Protein AF-A0A659UII6-F1 (afdb_monomer)

Sequence (96 aa):
MTRNAMIDEWYPVGLASQLDAHGRGTALMGEPIEVRRGEDGTAKVTGGNGRVLPTCIRYGHVWSSLGDPKKPLFAIPEADQPGRRLVDVGVVRVRC

Nearest PDB structures (foldseek):
  6vsh-assembly1_B  TM=8.234E-01  e=6.698E-04  Stenotrophomonas maltophilia
  3gl2-assembly1_B  TM=8.258E-01  e=1.376E-03  Stenotrophomonas maltophilia
  3gl2-assembly1_C  TM=8.265E-01  e=1.858E-03  Stenotrophomonas maltophilia
  3gke-assembly1_C  TM=8.259E-01  e=2.508E-03  Stenotrophomonas maltophilia
  3gl0-assembly1_A  TM=8.311E-01  e=3.596E-03  Stenotrophomonas maltophilia

Mean predicted aligned error: 3.92 Å

Structure (mmCIF, N/CA/C/O backbone):
data_AF-A0A659UII6-F1
#
_entry.id   AF-A0A659UII6-F1
#
loop_
_atom_site.group_PDB
_atom_site.id
_atom_site.type_symbol
_atom_site.label_atom_id
_atom_site.label_alt_id
_atom_site.label_comp_id
_atom_site.label_asym_id
_atom_site.label_entity_id
_atom_site.label_seq_id
_atom_site.pdbx_PDB_ins_code
_atom_site.Cartn_x
_atom_site.Cartn_y
_atom_site.Cartn_z
_atom_site.occupancy
_atom_site.B_iso_or_equiv
_atom_site.auth_seq_id
_atom_site.auth_comp_id
_atom_site.auth_asym_id
_atom_site.auth_atom_id
_atom_site.pdbx_PDB_model_num
ATOM 1 N N . MET A 1 1 ? 11.837 19.467 -2.082 1.00 51.44 1 MET A N 1
ATOM 2 C CA . MET A 1 1 ? 11.772 18.056 -1.646 1.00 51.44 1 MET A CA 1
ATOM 3 C C . MET A 1 1 ? 12.599 17.238 -2.618 1.00 51.44 1 MET A C 1
ATOM 5 O O . MET A 1 1 ? 12.348 17.315 -3.812 1.00 51.44 1 MET A O 1
ATOM 9 N N . THR A 1 2 ? 13.632 16.545 -2.151 1.00 56.44 2 THR A N 1
ATOM 10 C CA . THR A 1 2 ? 14.413 15.623 -2.989 1.00 56.44 2 THR A CA 1
ATOM 11 C C . THR A 1 2 ? 13.571 14.390 -3.308 1.00 56.44 2 THR A C 1
ATOM 13 O O . THR A 1 2 ? 12.813 13.936 -2.457 1.00 56.44 2 THR A O 1
ATOM 16 N N . ARG A 1 3 ? 13.716 13.830 -4.516 1.00 66.75 3 ARG A N 1
ATOM 17 C CA . ARG A 1 3 ? 13.029 12.601 -4.963 1.00 66.75 3 ARG A CA 1
ATOM 18 C C . ARG A 1 3 ? 13.086 11.475 -3.918 1.00 66.75 3 ARG A C 1
ATOM 20 O O . ARG A 1 3 ? 12.087 10.795 -3.725 1.00 66.75 3 ARG A O 1
ATOM 27 N N . ASN A 1 4 ? 14.204 11.362 -3.190 1.00 70.75 4 ASN A N 1
ATOM 28 C CA . ASN A 1 4 ? 14.375 10.410 -2.086 1.00 70.75 4 ASN A CA 1
ATOM 29 C C . ASN A 1 4 ? 13.306 10.550 -0.992 1.00 70.75 4 ASN A C 1
ATOM 31 O O . ASN A 1 4 ? 12.733 9.554 -0.578 1.00 70.75 4 ASN A O 1
ATOM 35 N N . ALA A 1 5 ? 12.957 11.773 -0.585 1.00 80.38 5 ALA A N 1
ATOM 36 C CA . ALA A 1 5 ? 11.961 11.973 0.467 1.00 80.38 5 ALA A CA 1
ATOM 37 C C . ALA A 1 5 ? 10.554 11.513 0.053 1.00 80.38 5 ALA A C 1
ATOM 39 O O . ALA A 1 5 ? 9.764 11.155 0.911 1.00 80.38 5 ALA A O 1
ATOM 40 N N . MET A 1 6 ? 10.225 11.530 -1.244 1.00 91.00 6 MET A N 1
ATOM 41 C CA . MET A 1 6 ? 8.910 11.099 -1.729 1.00 91.00 6 MET A CA 1
ATOM 42 C C . MET A 1 6 ? 8.817 9.582 -1.880 1.00 91.00 6 MET A C 1
ATOM 44 O O . MET A 1 6 ? 7.779 9.013 -1.552 1.00 91.00 6 MET A O 1
ATOM 48 N N . ILE A 1 7 ? 9.875 8.931 -2.374 1.00 94.94 7 ILE A N 1
ATOM 49 C CA . ILE A 1 7 ? 9.867 7.477 -2.596 1.00 94.94 7 ILE A CA 1
ATOM 50 C C . ILE A 1 7 ? 9.843 6.682 -1.288 1.00 94.94 7 ILE A C 1
ATOM 52 O O . ILE A 1 7 ? 9.358 5.557 -1.312 1.00 94.94 7 ILE A O 1
ATOM 56 N N . ASP A 1 8 ? 10.308 7.273 -0.182 1.00 95.75 8 ASP A N 1
ATOM 57 C CA . ASP A 1 8 ? 10.328 6.681 1.164 1.00 95.75 8 ASP A CA 1
ATOM 58 C C . ASP A 1 8 ? 9.008 6.891 1.941 1.00 95.75 8 ASP A C 1
ATOM 60 O O . ASP A 1 8 ? 8.933 6.597 3.128 1.00 95.75 8 ASP A O 1
ATOM 64 N N . GLU A 1 9 ? 7.948 7.412 1.319 1.00 96.06 9 GLU A N 1
ATOM 65 C CA . GLU A 1 9 ? 6.641 7.585 1.978 1.0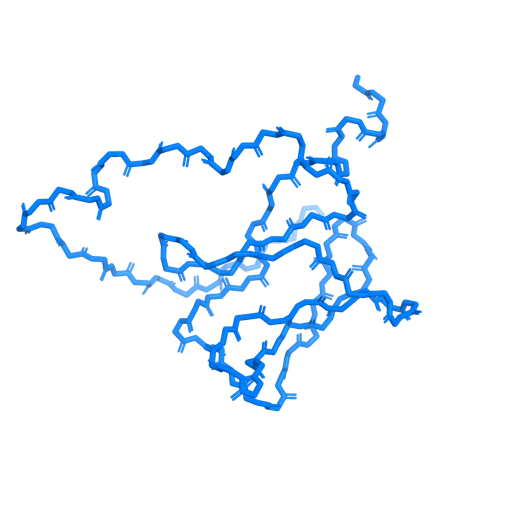0 96.06 9 GLU A CA 1
ATOM 66 C C . GLU A 1 9 ? 5.655 6.466 1.597 1.00 96.06 9 GLU A C 1
ATOM 68 O O . GLU A 1 9 ? 5.891 5.684 0.668 1.00 96.06 9 GLU A O 1
ATOM 73 N N . TRP A 1 10 ? 4.552 6.372 2.346 1.00 97.69 10 TRP A N 1
ATOM 74 C CA . TRP A 1 10 ? 3.498 5.375 2.142 1.00 97.69 10 TRP A CA 1
ATOM 75 C C . TRP A 1 10 ? 2.401 5.885 1.207 1.00 97.69 10 TRP A C 1
ATOM 77 O O . TRP A 1 10 ? 1.812 6.939 1.448 1.00 97.69 10 TRP A O 1
ATOM 87 N N . TYR A 1 11 ? 2.051 5.084 0.199 1.00 97.62 11 TYR A N 1
ATOM 88 C CA . TYR A 1 11 ? 0.993 5.397 -0.762 1.00 97.62 11 TYR A CA 1
ATOM 89 C C . TYR A 1 11 ? -0.015 4.252 -0.875 1.00 97.62 11 TYR A C 1
ATOM 91 O O . TYR A 1 11 ? 0.391 3.086 -0.901 1.00 97.62 11 TYR A O 1
ATOM 99 N N . PRO A 1 12 ? -1.321 4.552 -0.981 1.00 96.94 12 PRO A N 1
ATOM 100 C CA . PRO A 1 12 ? -2.318 3.533 -1.254 1.00 96.94 12 PRO A CA 1
ATOM 101 C C . PRO A 1 12 ? -2.182 3.080 -2.713 1.00 96.94 12 PRO A C 1
ATOM 103 O O . PRO A 1 12 ? -2.220 3.893 -3.636 1.00 96.94 12 PRO A O 1
ATOM 106 N N . VAL A 1 13 ? -2.026 1.776 -2.927 1.00 97.19 13 VAL A N 1
ATOM 107 C CA . VAL A 1 13 ? -1.824 1.172 -4.259 1.00 97.19 13 VAL A CA 1
ATOM 108 C C . VAL A 1 13 ? -2.969 0.251 -4.681 1.00 97.19 13 VAL A C 1
ATOM 110 O O . VAL A 1 13 ? -3.021 -0.203 -5.822 1.00 97.19 13 VAL A O 1
ATOM 113 N N . GLY A 1 14 ? -3.921 -0.003 -3.786 1.00 95.62 14 GLY A N 1
ATOM 114 C CA . GLY A 1 14 ? -5.108 -0.799 -4.069 1.00 95.62 14 GLY A CA 1
ATOM 115 C C . GLY A 1 14 ? -6.046 -0.886 -2.871 1.00 95.62 14 GLY A C 1
ATOM 116 O O . GLY A 1 14 ? -5.705 -0.470 -1.763 1.00 95.62 14 GLY A O 1
ATOM 117 N N . LEU A 1 15 ? -7.228 -1.451 -3.102 1.00 95.44 15 LEU A N 1
ATOM 118 C CA . LEU A 1 15 ? -8.187 -1.771 -2.049 1.00 95.44 15 LEU A CA 1
ATOM 119 C C . LEU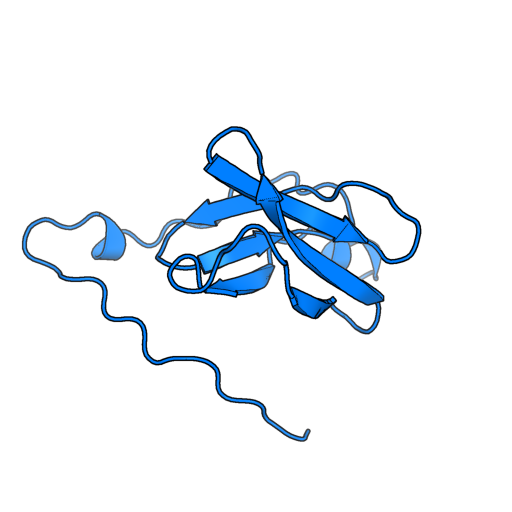 A 1 15 ? -7.914 -3.174 -1.515 1.00 95.44 15 LEU A C 1
ATOM 121 O O . LEU A 1 15 ? -7.723 -4.109 -2.292 1.00 95.44 15 LEU A O 1
ATOM 125 N N . ALA A 1 16 ? -7.943 -3.332 -0.194 1.00 94.19 16 ALA A N 1
ATOM 126 C CA . ALA A 1 16 ? -7.772 -4.633 0.445 1.00 94.19 16 ALA A CA 1
ATOM 127 C C . ALA A 1 16 ? -8.918 -5.593 0.083 1.00 94.19 16 ALA A C 1
ATOM 1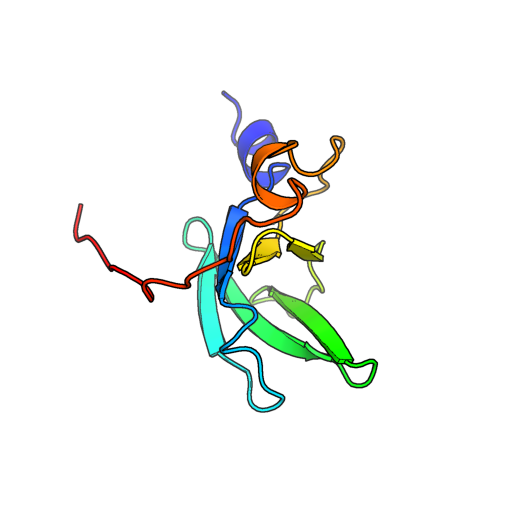29 O O . ALA A 1 16 ? -8.693 -6.783 -0.107 1.00 94.19 16 ALA A O 1
ATOM 130 N N . SER A 1 17 ? -10.133 -5.064 -0.091 1.00 93.50 17 SER A N 1
ATOM 131 C CA . SER A 1 17 ? -11.319 -5.815 -0.522 1.00 93.50 17 SER A CA 1
ATOM 132 C C . SER A 1 17 ? -11.240 -6.346 -1.960 1.00 93.50 17 SER A C 1
ATOM 134 O O . SER A 1 17 ? -12.008 -7.234 -2.319 1.00 93.50 17 SER A O 1
ATOM 136 N N . GLN A 1 18 ? -10.312 -5.838 -2.778 1.00 92.81 18 GLN A N 1
ATOM 137 C CA . GLN A 1 18 ? -10.079 -6.274 -4.162 1.00 92.81 18 GLN A CA 1
ATOM 138 C C . GLN A 1 18 ? -8.799 -7.110 -4.312 1.00 92.81 18 GLN A C 1
ATOM 140 O O . GLN A 1 18 ? -8.348 -7.354 -5.429 1.00 92.81 18 GLN A O 1
ATOM 145 N N . LEU A 1 19 ? -8.170 -7.497 -3.201 1.00 94.00 19 LEU A N 1
ATOM 146 C CA . LEU A 1 19 ? -6.900 -8.205 -3.212 1.00 94.00 19 LEU A CA 1
ATOM 147 C C . LEU A 1 19 ? -7.112 -9.705 -3.445 1.00 94.00 19 LEU A C 1
ATOM 149 O O . LEU A 1 19 ? -7.700 -10.399 -2.615 1.00 94.00 19 LEU A O 1
ATOM 153 N N . ASP A 1 20 ? -6.560 -10.224 -4.536 1.00 94.38 20 ASP A N 1
ATOM 154 C CA . ASP A 1 20 ? -6.639 -11.641 -4.886 1.00 94.38 20 ASP A CA 1
ATOM 155 C C . ASP A 1 20 ? -5.285 -12.214 -5.334 1.00 94.38 20 ASP A C 1
ATOM 157 O O . ASP A 1 20 ? -4.279 -11.507 -5.435 1.00 94.38 20 ASP A O 1
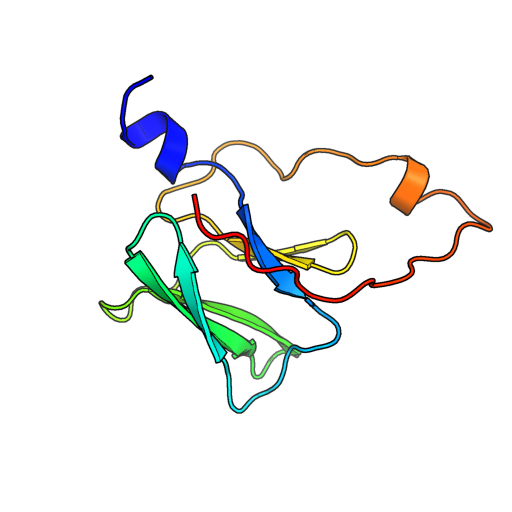ATOM 161 N N . ALA A 1 21 ? -5.248 -13.528 -5.563 1.00 93.81 21 ALA A N 1
ATOM 162 C CA . ALA A 1 21 ? -4.032 -14.241 -5.943 1.00 93.81 21 ALA A CA 1
ATOM 163 C C . ALA A 1 21 ? -3.614 -14.032 -7.411 1.00 93.81 21 ALA A C 1
ATOM 165 O O . ALA A 1 21 ? -2.452 -14.302 -7.728 1.00 93.81 21 ALA A O 1
ATOM 166 N N . HIS A 1 22 ? -4.527 -13.578 -8.281 1.00 93.44 22 HIS A N 1
ATOM 167 C CA . HIS A 1 22 ? -4.242 -13.279 -9.689 1.00 93.44 22 HIS A CA 1
ATOM 168 C C . HIS A 1 22 ? -3.428 -11.995 -9.825 1.00 93.44 22 HIS A C 1
ATOM 170 O O . HIS A 1 22 ? -2.592 -11.890 -10.718 1.00 93.44 22 HIS A O 1
ATOM 176 N N . GLY A 1 23 ? -3.624 -11.068 -8.889 1.00 92.81 23 GLY A N 1
ATOM 177 C CA . GLY A 1 23 ? -2.890 -9.821 -8.832 1.00 92.81 23 GLY A CA 1
ATOM 178 C C . GLY A 1 23 ? -3.394 -8.790 -9.835 1.00 92.81 23 GLY A C 1
ATOM 179 O O . GLY A 1 23 ? -4.139 -9.071 -10.774 1.00 92.81 23 GLY A O 1
ATOM 180 N N . ARG A 1 24 ? -2.986 -7.544 -9.612 1.00 94.75 24 ARG A N 1
ATOM 181 C CA . ARG A 1 24 ? -3.371 -6.398 -10.429 1.00 94.75 24 ARG A CA 1
ATOM 182 C C . ARG A 1 24 ? -2.166 -5.514 -10.705 1.00 94.75 24 ARG A C 1
ATOM 184 O O . ARG A 1 24 ? -1.494 -5.060 -9.780 1.00 94.75 24 ARG A O 1
ATOM 191 N N . GLY A 1 25 ? -1.958 -5.209 -11.983 1.00 95.81 25 GLY A N 1
ATOM 192 C CA . GLY A 1 25 ? -1.005 -4.193 -12.416 1.00 95.81 25 GLY A CA 1
ATOM 193 C C . GLY A 1 25 ? -1.530 -2.778 -12.162 1.00 95.81 25 GLY A C 1
ATOM 194 O O . GLY A 1 25 ? -2.678 -2.453 -12.481 1.00 95.81 25 GLY A O 1
ATOM 195 N N . THR A 1 26 ? -0.681 -1.923 -11.603 1.00 95.56 26 THR A N 1
ATOM 196 C CA . THR A 1 26 ? -0.904 -0.477 -11.479 1.00 95.56 26 THR A CA 1
ATOM 197 C C . THR A 1 26 ? 0.441 0.255 -11.541 1.00 95.56 26 THR A C 1
ATOM 199 O O . THR A 1 26 ? 1.473 -0.364 -11.794 1.00 95.56 26 THR A O 1
ATOM 202 N N . ALA A 1 27 ? 0.449 1.572 -11.350 1.00 95.81 27 ALA A N 1
ATOM 203 C CA . ALA A 1 27 ? 1.673 2.358 -11.275 1.00 95.81 27 ALA A CA 1
ATOM 204 C C . ALA A 1 27 ? 1.712 3.195 -9.995 1.00 95.81 27 ALA A C 1
ATOM 206 O O . ALA A 1 27 ? 0.696 3.756 -9.582 1.00 95.81 27 ALA A O 1
ATOM 207 N N . LEU A 1 28 ? 2.899 3.317 -9.406 1.00 96.25 28 LEU A N 1
ATOM 208 C CA . LEU A 1 28 ? 3.189 4.21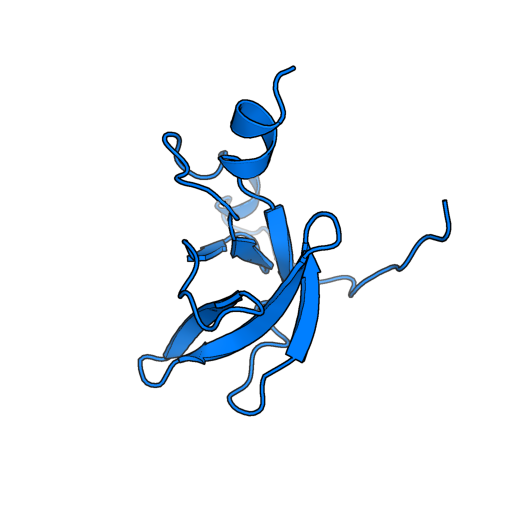6 -8.295 1.00 96.25 28 LEU A CA 1
ATOM 209 C C . LEU A 1 28 ? 4.281 5.187 -8.741 1.00 96.25 28 LEU A C 1
ATOM 211 O O . LEU A 1 28 ? 5.377 4.768 -9.087 1.00 96.25 28 LEU A O 1
ATOM 215 N N . MET A 1 29 ? 3.973 6.486 -8.784 1.00 93.75 29 MET A N 1
ATOM 216 C CA . MET A 1 29 ? 4.887 7.523 -9.304 1.00 93.75 29 MET A CA 1
ATOM 217 C C . MET A 1 29 ? 5.442 7.231 -10.712 1.00 93.75 29 MET A C 1
ATOM 219 O O . MET A 1 29 ? 6.568 7.598 -11.031 1.00 93.75 29 MET A O 1
ATOM 223 N N . GLY A 1 30 ? 4.649 6.567 -11.556 1.00 92.94 30 GLY A N 1
ATOM 224 C CA . GLY A 1 30 ? 5.056 6.160 -12.905 1.00 92.94 30 GLY A CA 1
ATOM 225 C C . GLY A 1 30 ? 5.816 4.833 -12.971 1.00 92.94 30 GLY A C 1
ATOM 226 O O . GLY A 1 30 ? 5.954 4.288 -14.061 1.00 92.94 30 GLY A O 1
ATOM 227 N N . GLU A 1 31 ? 6.235 4.269 -11.835 1.00 95.12 31 GLU A N 1
ATOM 228 C CA . GLU A 1 31 ? 6.861 2.949 -11.784 1.00 95.12 31 GLU A CA 1
ATOM 229 C C . GLU A 1 31 ? 5.782 1.853 -11.812 1.00 95.12 31 GLU A C 1
ATOM 231 O O . GLU A 1 31 ? 4.867 1.882 -10.978 1.00 95.12 31 GLU A O 1
ATOM 236 N N . PRO A 1 32 ? 5.849 0.885 -12.745 1.00 97.56 32 PRO A N 1
ATOM 237 C CA . PRO A 1 32 ? 4.909 -0.226 -12.777 1.00 97.56 32 PRO A CA 1
ATOM 238 C C . PRO A 1 32 ? 5.093 -1.118 -11.546 1.00 97.56 32 PRO A C 1
ATOM 240 O O . PRO A 1 32 ? 6.216 -1.475 -11.181 1.00 97.56 32 PRO A O 1
ATOM 243 N N . ILE A 1 33 ? 3.978 -1.498 -10.927 1.00 98.06 33 ILE A N 1
ATOM 244 C CA . ILE A 1 33 ? 3.933 -2.411 -9.785 1.00 98.06 33 ILE A CA 1
ATOM 245 C C . ILE A 1 33 ? 2.816 -3.446 -9.961 1.00 98.06 33 ILE A C 1
ATOM 247 O O . ILE A 1 33 ? 1.780 -3.175 -10.574 1.00 98.06 33 ILE A O 1
ATOM 251 N N . GLU A 1 34 ? 3.010 -4.623 -9.377 1.00 97.94 34 GLU A N 1
ATOM 252 C CA . GLU A 1 34 ? 1.996 -5.666 -9.237 1.00 97.94 34 GLU A CA 1
ATOM 253 C C . GLU A 1 34 ? 1.583 -5.779 -7.770 1.00 97.94 34 GLU A C 1
ATOM 255 O O . GLU A 1 34 ? 2.433 -5.928 -6.891 1.00 97.94 34 GLU A O 1
ATOM 260 N N . VAL A 1 35 ? 0.276 -5.724 -7.510 1.00 97.94 35 VAL A N 1
ATOM 261 C CA . VAL A 1 35 ? -0.319 -5.889 -6.179 1.00 97.94 35 VAL A CA 1
ATOM 262 C C . VAL A 1 35 ? -1.106 -7.193 -6.156 1.00 97.94 35 VAL A C 1
ATOM 264 O O . VAL A 1 35 ? -2.016 -7.363 -6.964 1.00 97.94 35 VAL A O 1
ATOM 267 N N . ARG A 1 36 ? -0.791 -8.105 -5.234 1.00 97.00 36 ARG A N 1
ATOM 268 C CA . ARG A 1 36 ? -1.462 -9.411 -5.123 1.00 97.00 36 ARG A CA 1
ATOM 269 C C . ARG A 1 36 ? -1.577 -9.890 -3.683 1.00 97.00 36 ARG A C 1
ATOM 271 O O . ARG A 1 36 ? -0.830 -9.454 -2.809 1.00 97.00 36 ARG A O 1
ATOM 278 N N . ARG A 1 37 ? -2.479 -10.835 -3.443 1.00 96.50 37 ARG A N 1
ATOM 279 C CA . ARG A 1 37 ? -2.534 -11.604 -2.200 1.00 96.50 37 ARG A CA 1
ATOM 280 C C . ARG A 1 37 ? -1.370 -12.596 -2.173 1.00 96.50 37 ARG A C 1
ATOM 282 O O . ARG A 1 37 ? -1.176 -13.353 -3.127 1.00 96.50 37 ARG A O 1
ATOM 289 N N . GLY A 1 38 ? -0.589 -12.555 -1.100 1.00 91.31 38 GLY A N 1
ATOM 290 C CA . GLY A 1 38 ? 0.443 -13.531 -0.777 1.00 91.31 38 GLY A CA 1
ATOM 291 C C . GLY A 1 38 ? -0.154 -14.857 -0.312 1.00 91.31 38 GLY A C 1
ATOM 292 O O . GLY A 1 38 ? -1.336 -14.951 0.025 1.00 91.31 38 GLY A O 1
ATOM 293 N N . GLU A 1 39 ? 0.675 -15.897 -0.293 1.00 88.00 39 GLU A N 1
ATOM 294 C CA . GLU A 1 39 ? 0.278 -17.245 0.145 1.00 88.00 39 GLU A CA 1
ATOM 295 C C . GLU A 1 39 ? -0.088 -17.287 1.637 1.00 88.00 39 GLU A C 1
ATOM 297 O O . GLU A 1 39 ? -0.963 -18.042 2.049 1.00 88.00 39 GLU A O 1
ATOM 302 N N . ASP A 1 40 ? 0.519 -16.405 2.429 1.00 86.25 40 ASP A N 1
ATOM 303 C CA . ASP A 1 40 ? 0.233 -16.158 3.845 1.00 86.25 40 ASP A CA 1
ATOM 304 C C . ASP A 1 40 ? -1.063 -15.355 4.081 1.00 86.25 40 ASP A C 1
ATOM 306 O O . ASP A 1 40 ? -1.448 -15.090 5.219 1.00 86.25 40 ASP A O 1
ATOM 310 N N . GLY A 1 41 ? -1.751 -14.954 3.009 1.00 82.69 41 GLY A N 1
ATOM 311 C CA . GLY A 1 41 ? -2.957 -14.138 3.059 1.00 82.69 41 GLY A CA 1
ATOM 312 C C . GLY A 1 41 ? -2.712 -12.638 3.223 1.00 82.69 41 GLY A C 1
ATOM 313 O O . GLY A 1 41 ? -3.691 -11.895 3.287 1.00 82.69 41 GLY A O 1
ATOM 314 N N . THR A 1 42 ? -1.457 -12.180 3.252 1.00 90.50 42 THR A N 1
ATOM 315 C CA . THR A 1 42 ? -1.116 -10.752 3.324 1.00 90.50 42 THR A CA 1
ATOM 316 C C . THR A 1 42 ? -1.056 -10.116 1.932 1.00 90.50 42 THR A C 1
ATOM 318 O O . THR A 1 42 ? -1.249 -10.783 0.914 1.00 90.50 42 THR A O 1
ATOM 321 N N . ALA A 1 43 ? -0.840 -8.802 1.852 1.00 95.62 43 ALA A N 1
ATOM 322 C CA . ALA A 1 43 ? -0.572 -8.146 0.576 1.00 95.62 43 ALA A CA 1
ATOM 323 C C . ALA A 1 43 ? 0.911 -8.252 0.220 1.00 95.62 43 ALA A C 1
ATOM 325 O O . ALA A 1 43 ? 1.778 -7.939 1.033 1.00 95.62 43 ALA A O 1
ATOM 326 N N . LYS A 1 44 ? 1.186 -8.609 -1.033 1.00 97.25 44 LYS A N 1
ATOM 327 C CA . LYS A 1 44 ? 2.513 -8.571 -1.640 1.00 97.25 44 LYS A CA 1
ATOM 328 C C . LYS A 1 44 ? 2.501 -7.573 -2.790 1.00 97.25 44 LYS A C 1
ATOM 330 O O . LYS A 1 44 ? 1.686 -7.696 -3.706 1.00 97.25 44 LYS A O 1
ATOM 335 N N . VAL A 1 45 ? 3.421 -6.613 -2.751 1.00 98.00 45 VAL A N 1
ATOM 336 C CA . VAL A 1 45 ? 3.642 -5.659 -3.842 1.00 98.00 45 VAL A CA 1
ATOM 337 C C . VAL A 1 45 ? 5.027 -5.872 -4.431 1.00 98.00 45 VAL A C 1
ATOM 339 O O . VAL A 1 45 ? 6.013 -5.971 -3.701 1.00 98.00 45 VAL A O 1
ATOM 342 N N . THR A 1 46 ? 5.102 -5.954 -5.756 1.00 98.00 46 THR A N 1
ATOM 343 C CA . THR A 1 46 ? 6.352 -6.174 -6.492 1.00 98.00 46 THR A CA 1
ATOM 344 C C . THR A 1 46 ? 6.538 -5.061 -7.516 1.00 98.00 46 THR A C 1
ATOM 346 O O . THR A 1 46 ? 5.606 -4.743 -8.250 1.00 98.00 46 THR A O 1
ATOM 349 N N . GLY A 1 47 ? 7.720 -4.450 -7.566 1.00 97.00 47 GLY A N 1
ATOM 350 C CA . GLY A 1 47 ? 8.077 -3.467 -8.589 1.00 97.00 47 GLY A CA 1
ATOM 351 C C . GLY A 1 47 ? 8.381 -4.111 -9.941 1.00 97.00 47 GLY A C 1
ATOM 352 O O . GLY A 1 47 ? 8.659 -5.306 -10.019 1.00 97.00 47 GLY A O 1
ATOM 353 N N . GLY A 1 48 ? 8.389 -3.315 -11.012 1.00 91.06 48 GLY A N 1
ATOM 354 C CA . GLY A 1 48 ? 8.628 -3.794 -12.382 1.00 91.06 48 GLY A CA 1
ATOM 355 C C . GLY A 1 48 ? 9.971 -4.498 -12.613 1.00 91.06 48 GLY A C 1
ATOM 356 O O . GLY A 1 48 ? 10.123 -5.224 -13.588 1.00 91.06 48 GLY A O 1
ATOM 357 N N . ASN A 1 49 ? 10.935 -4.334 -11.706 1.00 91.19 49 ASN A N 1
ATOM 358 C CA . ASN A 1 49 ? 12.215 -5.049 -11.706 1.00 91.19 49 ASN A CA 1
ATOM 359 C C . ASN A 1 49 ? 12.198 -6.357 -10.884 1.00 91.19 49 ASN A C 1
ATOM 361 O O . ASN A 1 49 ? 13.254 -6.932 -10.635 1.00 91.19 49 ASN A O 1
ATOM 365 N N . GLY A 1 50 ? 11.032 -6.801 -10.405 1.00 93.88 50 GLY A N 1
ATOM 366 C CA . GLY A 1 50 ? 10.881 -7.994 -9.568 1.00 93.88 50 GLY A CA 1
ATOM 367 C C . GLY A 1 50 ? 11.192 -7.786 -8.080 1.00 93.88 50 GLY A C 1
ATOM 368 O O . GLY A 1 50 ? 11.064 -8.726 -7.296 1.00 93.88 50 GLY A O 1
ATOM 369 N N . ARG A 1 51 ? 11.579 -6.574 -7.651 1.00 95.88 51 ARG A N 1
ATOM 370 C CA . ARG A 1 51 ? 11.834 -6.264 -6.235 1.00 95.88 51 ARG A CA 1
ATOM 371 C C . ARG A 1 51 ? 10.529 -6.289 -5.442 1.00 95.88 51 ARG A C 1
ATOM 373 O O . ARG A 1 51 ? 9.577 -5.602 -5.802 1.00 95.88 51 ARG A O 1
ATOM 380 N N . VAL A 1 52 ? 10.512 -6.997 -4.314 1.00 96.94 52 VAL A N 1
ATOM 381 C CA . VAL A 1 52 ? 9.414 -6.904 -3.340 1.00 96.94 52 VAL A CA 1
ATOM 382 C C . VAL A 1 52 ? 9.498 -5.562 -2.613 1.00 96.94 52 VAL A C 1
ATOM 384 O O . VAL A 1 52 ? 10.555 -5.195 -2.095 1.00 96.94 52 VAL A O 1
ATOM 387 N N . LEU A 1 53 ? 8.392 -4.826 -2.599 1.00 97.81 53 LEU A N 1
ATOM 388 C CA . LEU A 1 53 ? 8.291 -3.508 -1.982 1.00 97.81 53 LEU A CA 1
ATOM 389 C C . LEU A 1 53 ? 7.751 -3.603 -0.545 1.00 97.81 53 LEU A C 1
ATOM 391 O O . LEU A 1 53 ? 6.947 -4.498 -0.251 1.00 97.81 53 LEU A O 1
ATOM 395 N N . PRO A 1 54 ? 8.130 -2.666 0.350 1.00 97.38 54 PRO A N 1
ATOM 396 C CA . PRO A 1 54 ? 7.469 -2.494 1.640 1.00 97.38 54 PRO A CA 1
ATOM 397 C C . PRO A 1 54 ? 5.954 -2.440 1.458 1.00 97.38 54 PRO A C 1
ATOM 399 O O . PRO A 1 54 ? 5.457 -1.713 0.597 1.00 97.38 54 PRO A O 1
ATOM 402 N N . THR A 1 55 ? 5.222 -3.241 2.231 1.00 97.12 55 THR A N 1
ATOM 403 C CA . THR A 1 55 ? 3.774 -3.398 2.067 1.00 97.12 55 THR A CA 1
ATOM 404 C C . THR A 1 55 ? 3.090 -3.556 3.419 1.00 97.12 55 THR A C 1
ATOM 406 O O . THR A 1 55 ? 3.599 -4.254 4.294 1.00 97.12 55 THR A O 1
ATOM 409 N N . CYS A 1 56 ? 1.916 -2.947 3.586 1.00 95.62 56 CYS A N 1
ATOM 410 C CA . CYS A 1 56 ? 1.007 -3.256 4.688 1.00 95.62 56 CYS A CA 1
ATOM 411 C C . CYS A 1 56 ? -0.461 -3.083 4.269 1.00 95.62 56 CYS A C 1
ATOM 413 O O . CYS A 1 56 ? -0.767 -2.428 3.272 1.00 95.62 56 CYS A O 1
ATOM 415 N N . ILE A 1 57 ? -1.379 -3.680 5.033 1.00 95.44 57 ILE A N 1
ATOM 416 C CA . ILE A 1 57 ? -2.823 -3.468 4.878 1.00 95.44 57 ILE A CA 1
ATOM 417 C C . ILE A 1 57 ? -3.321 -2.673 6.082 1.00 95.44 57 ILE A C 1
ATOM 419 O O . ILE A 1 57 ? -3.173 -3.111 7.224 1.00 95.44 57 ILE A O 1
ATOM 423 N N . ARG A 1 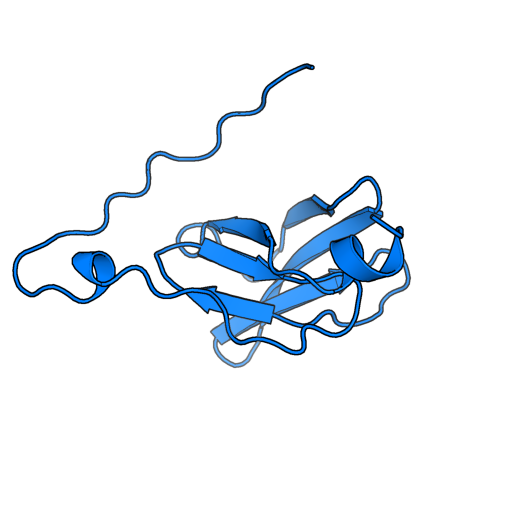58 ? -3.931 -1.511 5.839 1.00 95.62 58 ARG A N 1
ATOM 424 C CA . ARG A 1 58 ? -4.542 -0.684 6.889 1.00 95.62 58 ARG A CA 1
ATOM 425 C C . ARG A 1 58 ? -5.622 0.212 6.289 1.00 95.62 58 ARG A C 1
ATOM 427 O O . ARG A 1 58 ? -5.516 0.639 5.140 1.00 95.62 58 ARG A O 1
ATOM 434 N N . TYR A 1 59 ? -6.663 0.493 7.071 1.00 95.31 59 TYR A N 1
ATOM 435 C CA . TYR A 1 59 ? -7.754 1.399 6.688 1.00 95.31 59 TYR A CA 1
ATOM 436 C C . TYR A 1 59 ? -8.433 1.016 5.356 1.00 95.31 59 TYR A C 1
ATOM 438 O O . TYR A 1 59 ? -8.734 1.881 4.542 1.00 95.31 59 TYR A O 1
ATOM 446 N N . GLY A 1 60 ? -8.621 -0.285 5.095 1.00 94.31 60 GLY A N 1
ATOM 447 C CA . GLY A 1 60 ? -9.258 -0.793 3.865 1.00 94.31 60 GLY A CA 1
ATOM 448 C C . GLY A 1 60 ? -8.366 -0.796 2.618 1.00 94.31 60 GLY A C 1
ATOM 449 O O . GLY A 1 60 ? -8.795 -1.232 1.553 1.00 94.31 60 GLY A O 1
ATOM 450 N N . HIS A 1 61 ? -7.108 -0.367 2.734 1.00 96.44 61 HIS A N 1
ATOM 451 C CA . HIS A 1 61 ? -6.203 -0.203 1.600 1.00 96.44 61 HIS A CA 1
ATOM 452 C C . HIS A 1 61 ? -4.939 -1.049 1.745 1.00 96.44 61 HIS A C 1
ATOM 454 O O . HIS A 1 61 ? -4.472 -1.330 2.853 1.00 96.44 61 HIS A O 1
ATOM 460 N N . VAL A 1 62 ? -4.372 -1.413 0.597 1.00 97.25 62 VAL A N 1
ATOM 461 C CA . VAL A 1 62 ? -2.992 -1.882 0.480 1.00 97.25 62 VAL A CA 1
ATOM 462 C C . VAL A 1 62 ? -2.102 -0.658 0.316 1.00 97.25 62 VAL A C 1
ATOM 464 O O . VAL A 1 62 ? -2.307 0.141 -0.600 1.00 97.25 62 VAL A O 1
ATOM 467 N N . TRP A 1 63 ? -1.111 -0.526 1.187 1.00 98.00 63 TRP A N 1
ATOM 468 C CA . TRP A 1 63 ? -0.132 0.553 1.179 1.00 98.00 63 TRP A CA 1
ATOM 469 C C . TRP A 1 63 ? 1.226 0.023 0.753 1.00 98.00 63 TRP A C 1
ATOM 471 O O . TRP A 1 63 ? 1.607 -1.080 1.145 1.00 98.00 63 TRP A O 1
ATOM 481 N N . SER A 1 64 ? 1.967 0.815 -0.019 1.00 98.12 64 SER A N 1
ATOM 482 C CA . SER A 1 64 ? 3.333 0.482 -0.412 1.00 98.12 64 SER A CA 1
ATOM 483 C C . SER A 1 64 ? 4.217 1.720 -0.560 1.00 98.12 64 SER A C 1
ATOM 485 O O . SER A 1 64 ? 3.731 2.852 -0.554 1.00 98.12 64 SER A O 1
ATOM 487 N N . SER A 1 65 ? 5.522 1.489 -0.663 1.00 97.75 65 SER A N 1
ATOM 488 C CA . SER A 1 65 ? 6.569 2.500 -0.801 1.00 97.75 65 SER A CA 1
ATOM 489 C C . SER A 1 65 ? 7.605 2.017 -1.821 1.00 97.75 65 SER A C 1
ATOM 491 O O . SER A 1 65 ? 7.886 0.821 -1.895 1.00 97.75 65 SER A O 1
ATOM 493 N N . LEU A 1 66 ? 8.173 2.918 -2.628 1.00 96.81 66 LEU A N 1
ATOM 494 C CA . LEU A 1 66 ? 9.215 2.554 -3.606 1.00 96.81 66 LEU A CA 1
ATOM 495 C C . LEU A 1 66 ? 10.611 2.468 -2.958 1.00 96.81 66 LEU A C 1
ATOM 497 O O . LEU A 1 66 ? 11.506 1.781 -3.465 1.00 96.81 66 LEU A O 1
ATOM 501 N N . GLY A 1 67 ? 10.800 3.182 -1.851 1.00 94.81 67 GLY A N 1
ATOM 502 C CA . GLY A 1 67 ? 12.050 3.304 -1.119 1.00 94.81 67 GLY A CA 1
ATOM 503 C C . GLY A 1 67 ? 12.071 2.461 0.153 1.00 94.81 67 GLY A C 1
ATOM 504 O O . GLY A 1 67 ? 11.824 1.252 0.106 1.00 94.81 67 GLY A O 1
ATOM 505 N N . ASP A 1 68 ? 12.430 3.101 1.263 1.00 94.25 68 ASP A N 1
ATOM 506 C CA . ASP A 1 68 ? 12.526 2.510 2.597 1.00 94.25 68 ASP A CA 1
ATOM 507 C C . ASP A 1 68 ? 11.843 3.412 3.647 1.00 94.25 68 ASP A C 1
ATOM 509 O O . ASP A 1 68 ? 12.471 4.325 4.202 1.00 94.25 68 ASP A O 1
ATOM 513 N N . PRO A 1 69 ? 10.543 3.191 3.919 1.00 94.81 69 PRO A N 1
ATOM 514 C CA . PRO A 1 69 ? 9.769 4.076 4.769 1.00 94.81 69 PRO A CA 1
ATOM 515 C C . PRO A 1 69 ? 10.199 3.995 6.232 1.00 94.81 69 PRO A C 1
ATOM 517 O O . PRO A 1 69 ? 9.975 3.006 6.927 1.00 94.81 69 PRO A O 1
ATOM 520 N N . LYS A 1 70 ? 10.788 5.089 6.727 1.00 93.75 70 LYS A N 1
ATOM 521 C CA . LYS A 1 70 ? 11.310 5.189 8.104 1.00 93.75 70 LYS A CA 1
ATOM 522 C C . LYS A 1 70 ? 10.238 5.431 9.158 1.00 93.75 70 LYS A C 1
ATOM 524 O O . LYS A 1 70 ? 10.478 5.207 10.342 1.00 93.75 70 LYS A O 1
ATOM 529 N N . LYS A 1 71 ? 9.077 5.935 8.744 1.00 93.38 71 LYS A N 1
ATOM 530 C CA . LYS A 1 71 ? 7.946 6.219 9.627 1.00 93.38 71 LYS A CA 1
ATOM 531 C C . LYS A 1 71 ? 6.878 5.142 9.450 1.00 93.38 71 LYS A C 1
ATOM 533 O O . LYS A 1 71 ? 6.694 4.648 8.333 1.00 93.38 71 LYS A O 1
ATOM 538 N N . PRO A 1 72 ? 6.139 4.798 10.517 1.00 94.75 72 PRO A N 1
ATOM 539 C CA . PRO A 1 72 ? 4.941 3.992 10.359 1.00 94.75 72 PRO A CA 1
ATOM 540 C C . PRO A 1 72 ? 3.916 4.734 9.494 1.00 94.75 72 PRO A C 1
ATOM 542 O O . PRO A 1 72 ? 3.962 5.961 9.359 1.00 94.75 72 PRO A O 1
ATOM 545 N N . LEU A 1 73 ? 2.959 3.985 8.946 1.00 96.00 73 LEU A N 1
ATOM 546 C CA . LEU A 1 73 ? 1.778 4.585 8.340 1.00 96.00 73 LEU A CA 1
ATOM 547 C C . LEU A 1 73 ? 1.075 5.478 9.375 1.00 96.00 73 LEU A C 1
ATOM 549 O O . LEU A 1 73 ? 0.968 5.116 10.549 1.00 96.00 73 LEU A O 1
ATOM 553 N N . PHE A 1 74 ? 0.607 6.646 8.942 1.00 94.88 74 PHE A N 1
ATOM 554 C CA . PHE A 1 74 ? -0.055 7.603 9.822 1.00 94.88 74 PHE A CA 1
ATOM 555 C C . PHE A 1 74 ? -1.321 7.016 10.473 1.00 94.88 74 PHE A C 1
ATOM 557 O O . PHE A 1 74 ? -1.958 6.093 9.957 1.00 94.88 74 PHE A O 1
ATOM 564 N N . ALA A 1 75 ? -1.685 7.557 11.634 1.00 95.38 75 ALA A N 1
ATOM 565 C CA . ALA A 1 75 ? -2.874 7.137 12.364 1.00 95.38 75 ALA A CA 1
ATOM 566 C C . ALA A 1 75 ? -4.138 7.802 11.795 1.00 95.38 75 ALA A C 1
ATOM 568 O O . ALA A 1 75 ? -4.140 9.007 11.550 1.00 95.38 75 ALA A O 1
ATOM 569 N N . ILE A 1 76 ? -5.216 7.028 11.648 1.00 94.75 76 ILE A N 1
ATOM 570 C CA . ILE A 1 76 ? -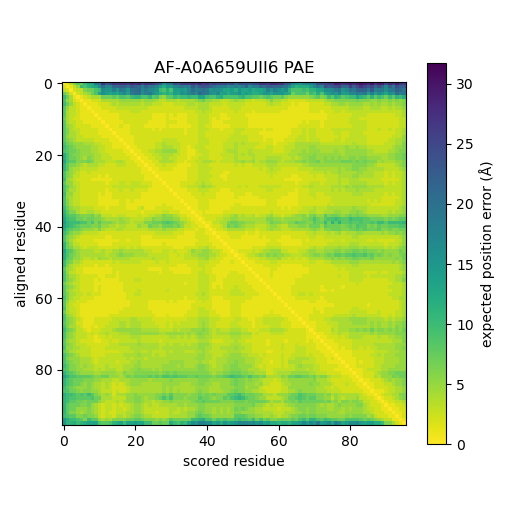6.584 7.534 11.457 1.00 94.75 76 ILE A CA 1
ATOM 571 C C . ILE A 1 76 ? -7.413 7.004 12.635 1.00 94.75 76 ILE A C 1
ATOM 573 O O . ILE A 1 76 ? -7.935 5.891 12.545 1.00 94.75 76 ILE A O 1
ATOM 577 N N . PRO A 1 77 ? -7.498 7.734 13.763 1.00 94.75 77 PRO A N 1
ATOM 578 C CA . PRO A 1 77 ? -8.151 7.242 14.979 1.00 94.75 77 PRO A CA 1
ATOM 579 C C . PRO A 1 77 ? -9.608 6.805 14.770 1.00 94.75 77 PRO A C 1
ATOM 581 O O . PRO A 1 77 ? -10.070 5.846 15.381 1.00 94.75 77 PRO A O 1
ATOM 584 N N . GLU A 1 78 ? -10.331 7.466 13.865 1.00 94.38 78 GLU A N 1
ATOM 585 C CA . GLU A 1 78 ? -11.714 7.146 13.514 1.00 94.38 78 GLU A CA 1
ATOM 586 C C . GLU A 1 78 ? -11.863 5.749 12.906 1.00 94.38 78 GLU A C 1
ATOM 588 O O . GLU A 1 78 ? -12.941 5.164 12.992 1.00 94.38 78 GLU A O 1
ATOM 593 N N . ALA A 1 79 ? -10.812 5.201 12.292 1.00 93.12 79 ALA A N 1
ATOM 594 C CA . ALA A 1 79 ? -10.856 3.861 11.720 1.00 93.12 79 ALA A CA 1
ATOM 595 C C . ALA A 1 79 ? -10.860 2.761 12.794 1.00 93.12 79 ALA A C 1
ATOM 597 O O . ALA A 1 79 ? -11.373 1.674 12.541 1.00 93.12 79 ALA A O 1
ATOM 598 N N . ASP A 1 80 ? -10.327 3.057 13.983 1.00 92.88 80 ASP A N 1
ATOM 599 C CA . ASP A 1 80 ? -10.288 2.148 15.131 1.00 92.88 80 ASP A CA 1
ATOM 600 C C . ASP A 1 80 ? -11.429 2.442 16.137 1.00 92.88 80 ASP A C 1
ATOM 602 O O . ASP A 1 80 ? -11.565 1.763 17.157 1.00 92.88 80 ASP A O 1
ATOM 606 N N . GLN A 1 81 ? -12.277 3.444 15.862 1.00 96.25 81 GLN A N 1
ATOM 607 C CA . GLN A 1 81 ? -13.376 3.837 16.744 1.00 96.25 81 GLN A CA 1
ATOM 608 C C . GLN A 1 81 ? -14.515 2.794 16.725 1.00 96.25 81 GLN A C 1
ATOM 610 O O . GLN A 1 81 ? -15.102 2.544 15.666 1.00 96.25 81 GLN A O 1
ATOM 615 N N . PRO A 1 82 ? -14.922 2.242 17.888 1.00 94.62 82 PRO A N 1
ATOM 616 C CA . PRO A 1 82 ? -16.053 1.322 17.964 1.00 94.62 82 PRO A CA 1
ATOM 617 C C . PRO A 1 82 ? -17.346 1.939 17.421 1.00 94.62 82 PRO A C 1
ATOM 619 O O . PRO A 1 82 ? -17.629 3.118 17.632 1.00 94.62 82 PRO A O 1
ATOM 622 N N . GLY A 1 83 ? -18.152 1.132 16.732 1.00 94.69 83 GLY A N 1
ATOM 623 C CA . GLY A 1 83 ? -19.428 1.567 16.153 1.00 94.69 83 GLY A CA 1
ATOM 624 C C . GLY A 1 83 ? -19.310 2.300 14.814 1.00 94.69 83 GLY A C 1
ATOM 625 O O . GLY A 1 83 ? -20.331 2.515 14.161 1.00 94.69 83 GLY A O 1
ATOM 626 N N . ARG A 1 84 ? -18.097 2.632 14.349 1.00 94.38 84 ARG A N 1
ATOM 627 C CA . ARG A 1 84 ? -17.885 3.065 12.964 1.00 94.38 84 ARG A CA 1
ATOM 628 C C . ARG A 1 84 ? -17.729 1.867 12.038 1.00 94.38 84 ARG A C 1
ATOM 630 O O . ARG A 1 84 ? -17.181 0.830 12.401 1.00 94.38 84 ARG A O 1
ATOM 637 N N . ARG A 1 85 ? -18.211 2.035 10.808 1.00 92.31 85 ARG A N 1
ATOM 638 C CA . ARG A 1 85 ? -18.096 1.043 9.742 1.00 92.31 85 ARG A CA 1
ATOM 639 C C . ARG A 1 85 ? -17.232 1.599 8.622 1.00 92.31 85 ARG A C 1
ATOM 641 O O . ARG A 1 85 ? -17.498 2.687 8.118 1.00 92.31 85 ARG A O 1
ATOM 648 N N . LEU A 1 86 ? -16.244 0.814 8.209 1.00 91.81 86 LEU A N 1
ATOM 649 C CA . LEU A 1 86 ? -15.493 1.071 6.989 1.00 91.81 86 LEU A CA 1
ATOM 650 C C . LEU A 1 86 ? -16.372 0.761 5.769 1.00 91.81 86 LEU A C 1
ATOM 652 O O . LEU A 1 86 ? -16.987 -0.306 5.688 1.00 91.81 86 LEU A O 1
ATOM 656 N N . VAL A 1 87 ? -16.445 1.713 4.839 1.00 92.19 87 VAL A N 1
ATOM 657 C CA . VAL A 1 87 ? -17.163 1.585 3.568 1.00 92.19 87 VAL A CA 1
ATOM 658 C C . VAL A 1 87 ? -16.194 1.950 2.450 1.00 92.19 87 VAL A C 1
ATOM 660 O O . VAL A 1 87 ? -15.815 3.111 2.315 1.00 92.19 87 VAL A O 1
ATOM 663 N N . ASP A 1 88 ? -15.796 0.959 1.657 1.00 88.44 88 ASP A N 1
ATOM 664 C CA . ASP A 1 88 ? -14.958 1.185 0.480 1.00 88.44 88 ASP A CA 1
ATOM 665 C C . ASP A 1 88 ? -15.802 1.789 -0.653 1.00 88.44 88 ASP A C 1
ATOM 667 O O . ASP A 1 88 ? -16.843 1.243 -1.019 1.00 88.44 88 ASP A O 1
ATOM 671 N N . VAL A 1 89 ? -15.342 2.901 -1.238 1.00 89.38 89 VAL A N 1
ATOM 672 C CA 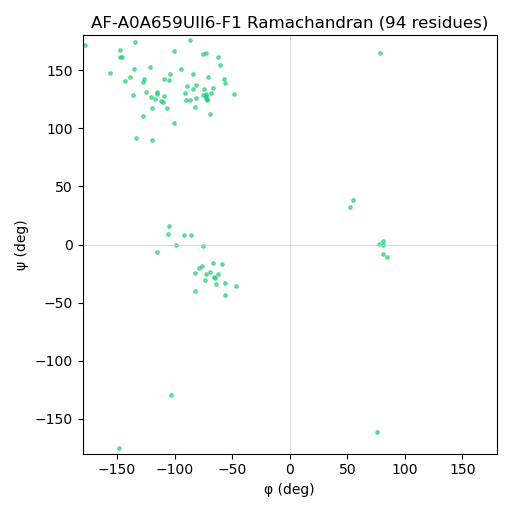. VAL A 1 89 ? -16.064 3.640 -2.302 1.00 89.38 89 VAL A CA 1
ATOM 673 C C . VAL A 1 89 ? -15.449 3.399 -3.693 1.00 89.38 89 VAL A C 1
ATOM 675 O O . VAL A 1 89 ? -15.715 4.113 -4.656 1.00 89.38 89 VAL A O 1
ATOM 678 N N . GLY A 1 90 ? -14.620 2.363 -3.828 1.00 89.00 90 GLY A N 1
ATOM 679 C CA . GLY A 1 90 ? -13.959 2.035 -5.089 1.00 89.00 90 GLY A CA 1
ATOM 680 C C . GLY A 1 90 ? -12.792 2.968 -5.424 1.00 89.00 90 GLY A C 1
ATOM 681 O O . GLY A 1 90 ? -12.221 3.627 -4.559 1.00 89.00 90 GLY A O 1
ATOM 682 N N . VAL A 1 91 ? -12.402 2.984 -6.701 1.00 89.50 91 VAL A N 1
ATOM 683 C CA . VAL A 1 91 ? -11.238 3.732 -7.199 1.00 89.50 91 VAL A CA 1
ATOM 684 C C . VAL A 1 91 ? -11.692 4.736 -8.251 1.00 89.50 91 VAL A C 1
ATOM 686 O O . VAL A 1 91 ? -12.309 4.354 -9.244 1.00 89.50 91 VAL A O 1
ATOM 689 N N . VAL A 1 92 ? -11.327 6.007 -8.070 1.00 90.75 92 VAL A N 1
ATOM 690 C CA . VAL A 1 92 ? -11.586 7.080 -9.040 1.00 90.75 92 VAL A CA 1
ATOM 691 C C . VAL A 1 92 ? -10.279 7.457 -9.731 1.00 90.75 92 VAL A C 1
ATOM 693 O O . VAL A 1 92 ? -9.336 7.914 -9.090 1.00 90.75 92 VAL A O 1
ATOM 696 N N . ARG A 1 93 ? -10.211 7.262 -11.052 1.00 89.31 93 ARG A N 1
ATOM 697 C CA . ARG A 1 93 ? -9.062 7.678 -11.865 1.00 89.31 93 ARG A CA 1
ATOM 698 C C . ARG A 1 93 ? -9.286 9.097 -12.379 1.00 89.31 93 ARG A C 1
ATOM 700 O O . ARG A 1 93 ? -10.273 9.347 -13.064 1.00 89.31 93 ARG A O 1
ATOM 707 N N . VAL A 1 94 ? -8.347 9.993 -12.092 1.00 91.62 94 VAL A N 1
ATOM 708 C CA . VAL A 1 94 ? -8.355 11.380 -12.577 1.00 91.62 94 VAL A CA 1
ATOM 709 C C . VAL A 1 94 ? -7.325 11.525 -13.694 1.00 91.62 94 VAL A C 1
ATOM 711 O O . VAL A 1 94 ? -6.254 10.922 -13.637 1.00 91.62 94 VAL A O 1
ATOM 714 N N . ARG A 1 95 ? -7.653 12.312 -14.720 1.00 87.94 95 ARG A N 1
ATOM 715 C CA . ARG A 1 95 ? -6.708 12.738 -15.753 1.00 87.94 95 ARG A CA 1
ATOM 716 C C . ARG A 1 95 ? -6.281 14.165 -15.416 1.00 87.94 95 ARG A C 1
ATOM 718 O O . ARG A 1 95 ? -7.096 15.074 -15.558 1.00 87.94 95 ARG A O 1
ATOM 725 N N . CYS A 1 96 ? -5.066 14.315 -14.896 1.00 74.38 96 CYS A N 1
ATOM 726 C CA . CY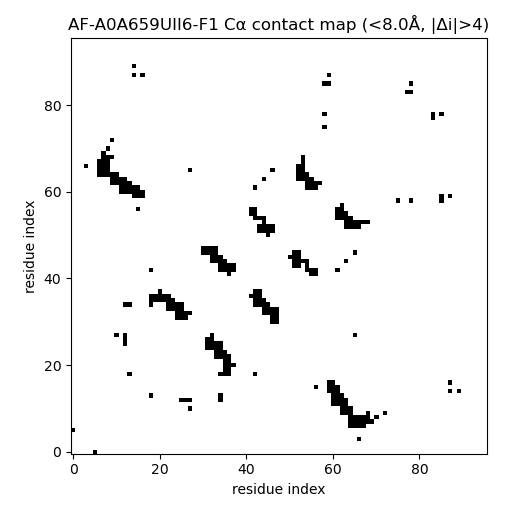S A 1 96 ? -4.425 15.598 -14.621 1.00 74.38 96 CYS A CA 1
ATOM 727 C C . CYS A 1 96 ? -3.450 15.996 -15.732 1.00 74.38 96 CYS A C 1
ATOM 729 O O . CYS A 1 96 ? -3.036 15.102 -16.509 1.00 74.38 96 CYS A O 1
#

Radius of gyration: 13.95 Å; Cα contacts (8 Å, |Δi|>4): 158; chains: 1; bounding box: 34×35×34 Å

Foldseek 3Di:
DPPQVQLQDKDFPFFLVPAAAVWDWDDDVNWIKTWHQDPVRFIWIATPVRDTFDWHDDLRTIMTGNHHHPDPDDDDVLSVDPPDDRDDPGDDDDDD

Solvent-accessible surface area (backbone atoms only — not comparable to full-atom values): 6168 Å² total; per-residue (Å²): 134,59,70,67,69,61,35,27,38,82,41,79,76,46,49,49,92,73,57,37,75,85,47,45,81,50,66,58,98,81,44,48,29,38,43,21,34,38,94,88,70,46,70,40,34,29,36,77,84,69,47,76,37,57,56,50,77,57,94,67,22,30,31,35,28,83,54,69,58,85,64,78,82,81,87,59,70,71,79,75,38,86,94,62,78,90,77,88,86,79,84,87,88,80,91,130

pLDDT: mean 92.63, std 7.71, range [51.44, 98.12]

Secondary structure (DSSP, 8-state):
--HHHHHTS-EEEEEGGG--SS-EEEEETTEEEEEEE-TTSSEEEEETTSPEEPEEEETTEEEE-SS---SPPPP-GGGSSTT-------------